Protein AF-A0A6N8BDA8-F1 (afdb_monomer_lite)

Foldseek 3Di:
DDDDDDDDDDDDDDDPPPPPPPPPDPDPLVVLLVVLLVVLVVQLVVLVVQLVPDDPVPVVSNVVSVVSNVVSVVLNVLSVVCVVPPDPVSSVVSVVVVVD

Structure (mmCIF, N/CA/C/O backbone):
data_AF-A0A6N8BDA8-F1
#
_entry.id   AF-A0A6N8BDA8-F1
#
loop_
_atom_site.group_PDB
_atom_site.id
_atom_site.type_symbol
_atom_site.label_atom_id
_atom_site.label_alt_id
_atom_site.label_comp_id
_atom_site.label_asym_id
_atom_site.label_entity_id
_atom_site.label_seq_id
_atom_site.pdbx_PDB_ins_code
_atom_site.Cartn_x
_atom_site.Cartn_y
_atom_site.Cartn_z
_atom_site.occupancy
_atom_site.B_iso_or_equiv
_atom_site.auth_seq_id
_atom_site.auth_comp_id
_atom_site.auth_asym_id
_atom_site.auth_atom_id
_atom_site.pdbx_PDB_model_num
ATOM 1 N N . MET A 1 1 ? -21.797 11.282 75.718 1.00 33.41 1 MET A N 1
ATOM 2 C CA . MET A 1 1 ? -21.837 12.657 76.271 1.00 33.41 1 MET A CA 1
ATOM 3 C C . MET A 1 1 ? -20.524 13.312 75.866 1.00 33.41 1 MET A C 1
ATOM 5 O O . MET A 1 1 ? -19.504 12.806 76.288 1.00 33.41 1 MET A O 1
ATOM 9 N N . ALA A 1 2 ? -20.433 14.287 74.966 1.00 32.81 2 ALA A N 1
ATOM 10 C CA . ALA A 1 2 ? -21.331 15.400 74.684 1.00 32.81 2 ALA A CA 1
ATOM 11 C C . ALA A 1 2 ? -21.480 15.666 73.172 1.00 32.81 2 ALA A C 1
ATOM 13 O O . ALA A 1 2 ? -20.598 15.357 72.376 1.00 32.81 2 ALA A O 1
ATOM 14 N N . ALA A 1 3 ? -22.631 16.231 72.817 1.00 37.47 3 ALA A N 1
ATOM 15 C CA . ALA A 1 3 ? -22.971 16.731 71.497 1.00 37.47 3 ALA A CA 1
ATOM 16 C C . ALA A 1 3 ? -22.358 18.120 71.259 1.00 37.47 3 ALA A C 1
ATOM 18 O O . ALA A 1 3 ? -22.235 18.905 72.198 1.00 37.47 3 ALA A O 1
ATOM 19 N N . TYR A 1 4 ? -22.096 18.461 69.996 1.00 34.00 4 TYR A N 1
ATOM 20 C CA . TYR A 1 4 ? -22.165 19.851 69.553 1.00 34.00 4 TYR A CA 1
ATOM 21 C C . TYR A 1 4 ? -22.794 19.917 68.157 1.00 34.00 4 TYR A C 1
ATOM 23 O O . TYR A 1 4 ? -22.290 19.351 67.191 1.00 34.00 4 TYR A O 1
ATOM 31 N N . ILE A 1 5 ? -23.949 20.572 68.102 1.00 45.12 5 ILE A N 1
ATOM 32 C CA . ILE A 1 5 ? -24.735 20.939 66.922 1.00 45.12 5 ILE A CA 1
ATOM 33 C C . ILE A 1 5 ? -24.496 22.442 66.712 1.00 45.12 5 ILE A C 1
ATOM 35 O O . ILE A 1 5 ? -24.573 23.165 67.700 1.00 45.12 5 ILE A O 1
ATOM 39 N N . ASN A 1 6 ? -24.272 22.932 65.480 1.00 39.38 6 ASN A N 1
ATOM 40 C CA . ASN A 1 6 ? -25.236 23.793 64.760 1.00 39.38 6 ASN A CA 1
ATOM 41 C C . ASN A 1 6 ? -24.749 24.268 63.368 1.00 39.38 6 ASN A C 1
ATOM 43 O O . ASN A 1 6 ? -23.571 24.486 63.121 1.00 39.38 6 ASN A O 1
ATOM 47 N N . LYS A 1 7 ? -25.763 24.421 62.513 1.00 47.34 7 LYS A N 1
ATOM 48 C CA . LYS A 1 7 ? -25.928 24.817 61.108 1.00 47.34 7 LYS A CA 1
ATOM 49 C C . LYS A 1 7 ? -25.130 26.023 60.588 1.00 47.34 7 LYS A C 1
ATOM 51 O O . LYS A 1 7 ? -25.056 27.046 61.258 1.00 47.34 7 LYS A O 1
ATOM 56 N N . SER A 1 8 ? -24.870 26.006 59.276 1.00 38.72 8 SER A N 1
ATOM 57 C CA . SER A 1 8 ? -25.263 27.114 58.389 1.00 38.72 8 SER A CA 1
ATOM 58 C C . SER A 1 8 ? -25.458 26.651 56.936 1.00 38.72 8 SER A C 1
ATOM 60 O O . SER A 1 8 ? -24.655 25.935 56.348 1.00 38.72 8 SER A O 1
ATOM 62 N N . SER A 1 9 ? -26.604 27.035 56.387 1.00 46.53 9 SER A N 1
ATOM 63 C CA . SER A 1 9 ? -27.029 26.923 54.994 1.00 46.53 9 SER A CA 1
ATOM 64 C C . SER A 1 9 ? -26.377 28.004 54.129 1.00 46.53 9 SER A C 1
ATOM 66 O O . SER A 1 9 ? -26.354 29.161 54.541 1.00 46.53 9 SER A O 1
ATOM 68 N N . GLY A 1 10 ? -25.969 27.673 52.903 1.00 35.53 10 GLY A N 1
ATOM 69 C CA . GLY A 1 10 ? -25.582 28.665 51.896 1.00 35.53 10 GLY A CA 1
ATOM 70 C C . GLY A 1 10 ? -25.414 28.035 50.516 1.00 35.53 10 GLY A C 1
ATOM 71 O O . GLY A 1 10 ? -24.563 27.172 50.332 1.00 35.53 10 GLY A O 1
ATOM 72 N N . GLY A 1 11 ? -26.270 28.428 49.572 1.00 35.25 11 GLY A N 1
ATOM 73 C CA . GLY A 1 11 ? -26.263 27.967 48.186 1.00 35.25 11 GLY A CA 1
ATOM 74 C C . GLY A 1 11 ? -25.067 28.470 47.365 1.00 35.25 11 GLY A C 1
ATOM 75 O O . GLY A 1 11 ? -24.556 29.557 47.604 1.00 35.25 11 GLY A O 1
ATOM 76 N N . THR A 1 12 ? -24.681 27.613 46.412 1.00 39.31 12 THR A N 1
ATOM 77 C CA . THR A 1 12 ? -23.885 27.752 45.168 1.00 39.31 12 THR A CA 1
ATOM 78 C C . THR A 1 12 ? -23.000 28.987 44.942 1.00 39.31 12 THR A C 1
ATOM 80 O O . THR A 1 12 ? -23.459 30.122 45.031 1.00 39.31 12 THR A O 1
ATOM 83 N N . PRO A 1 13 ? -21.827 28.761 44.326 1.00 40.03 13 PRO A N 1
ATOM 84 C CA . PRO A 1 13 ? -21.699 29.180 42.931 1.00 40.03 13 PRO A CA 1
ATOM 85 C C . PRO A 1 13 ? -21.223 28.046 42.021 1.00 40.03 13 PRO A C 1
ATOM 87 O O . PRO A 1 13 ? -20.275 27.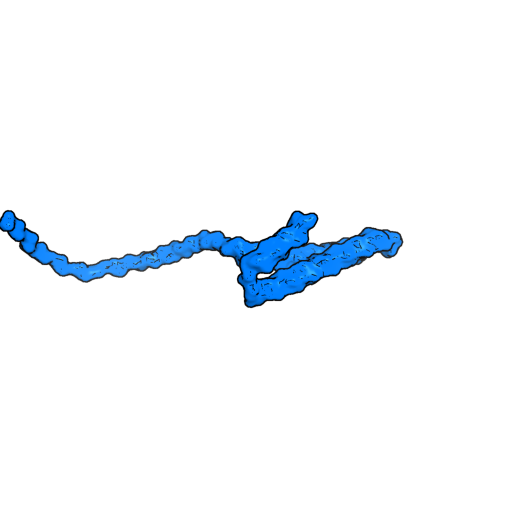320 42.308 1.00 40.03 13 PRO A O 1
ATOM 90 N N . SER A 1 14 ? -21.911 27.938 40.891 1.00 46.66 14 SER A N 1
ATOM 91 C CA . SER A 1 14 ? -21.542 27.188 39.698 1.00 46.66 14 SER A CA 1
ATOM 92 C C . SER A 1 14 ? -20.095 27.457 39.276 1.00 46.66 14 SER A C 1
ATOM 94 O O . SER A 1 14 ? -19.797 28.500 38.694 1.00 46.66 14 SER A O 1
ATOM 96 N N . THR A 1 15 ? -19.203 26.498 39.505 1.00 46.28 15 THR A N 1
ATOM 97 C CA . THR A 1 15 ? -17.937 26.413 38.780 1.00 46.28 15 THR A CA 1
ATOM 98 C C . THR A 1 15 ? -18.208 25.742 37.442 1.00 46.28 15 THR A C 1
ATOM 100 O O . THR A 1 15 ? -18.492 24.547 37.366 1.00 46.28 15 THR A O 1
ATOM 103 N N . GLN A 1 16 ? -18.142 26.535 36.370 1.00 42.12 16 GLN A N 1
ATOM 104 C CA . GLN A 1 16 ? -17.917 26.026 35.024 1.00 42.12 16 GLN A CA 1
ATOM 105 C C . GLN A 1 16 ? -16.655 25.164 35.070 1.00 42.12 16 GLN A C 1
ATOM 107 O O . GLN A 1 16 ? -15.535 25.666 35.117 1.00 42.12 16 GLN A O 1
ATOM 112 N N . GLY A 1 17 ? -16.846 23.848 35.116 1.00 42.41 17 GLY A N 1
ATOM 113 C CA . GLY A 1 17 ? -15.790 22.910 34.802 1.00 42.41 17 GLY A CA 1
ATOM 114 C C . GLY A 1 17 ? -15.466 23.096 33.332 1.00 42.41 17 GLY A C 1
ATOM 115 O O . GLY A 1 17 ? -16.184 22.593 32.471 1.00 42.41 17 GLY A O 1
ATOM 116 N N . GLU A 1 18 ? -14.406 23.844 33.040 1.00 47.47 18 GLU A N 1
ATOM 117 C CA . GLU A 1 18 ? -13.698 23.721 31.777 1.00 47.47 18 GLU A CA 1
ATOM 118 C C . GLU A 1 18 ? -13.362 22.239 31.613 1.00 47.47 18 GLU A C 1
ATOM 120 O O . GLU A 1 18 ? -12.456 21.703 32.258 1.00 47.47 18 GLU A O 1
ATOM 125 N N . PHE A 1 19 ? -14.145 21.549 30.783 1.00 47.25 19 PHE A N 1
ATOM 126 C CA . PHE A 1 19 ? -13.830 20.215 30.313 1.00 47.25 19 PHE A CA 1
ATOM 127 C C . PHE A 1 19 ? -12.543 20.346 29.510 1.00 47.25 19 PHE A C 1
ATOM 129 O O . PHE A 1 19 ? -12.565 20.540 28.294 1.00 47.25 19 PHE A O 1
ATOM 136 N N . LYS A 1 20 ? -11.403 20.269 30.205 1.00 49.44 20 LYS A N 1
ATOM 137 C CA . LYS A 1 20 ? -10.115 20.000 29.588 1.00 49.44 20 LYS A CA 1
ATOM 138 C C . LYS A 1 20 ? -10.333 18.725 28.798 1.00 49.44 20 LYS A C 1
ATOM 140 O O . LYS A 1 20 ? -10.387 17.641 29.380 1.00 49.44 20 LYS A O 1
ATOM 145 N N . LYS A 1 21 ? -10.530 18.862 27.484 1.00 54.09 21 LYS A N 1
ATOM 146 C CA . LYS A 1 21 ? -10.443 17.748 26.554 1.00 54.09 21 LYS A CA 1
ATOM 147 C C . LYS A 1 21 ? -9.071 17.160 26.826 1.00 54.09 21 LYS A C 1
ATOM 149 O O . LYS A 1 21 ? -8.060 17.732 26.424 1.00 54.09 21 LYS A O 1
ATOM 154 N N . LYS A 1 22 ? -9.018 16.068 27.593 1.00 49.03 22 LYS A N 1
ATOM 155 C CA . LYS A 1 22 ? -7.846 15.209 27.583 1.00 49.03 22 LYS A CA 1
ATOM 156 C C . LYS A 1 22 ? -7.698 14.880 26.110 1.00 49.03 22 LYS A C 1
ATOM 158 O O . LYS A 1 22 ? -8.607 14.274 25.545 1.00 49.03 22 LYS A O 1
ATOM 163 N N . HIS A 1 23 ? -6.633 15.365 25.480 1.00 48.25 23 HIS A N 1
ATOM 164 C CA . HIS A 1 23 ? -6.200 14.822 24.206 1.00 48.25 23 HIS A CA 1
ATOM 165 C C . HIS A 1 23 ? -5.883 13.360 24.497 1.00 48.25 23 HIS A C 1
ATOM 167 O O . HIS A 1 23 ? -4.786 13.010 24.924 1.00 48.25 23 HIS A O 1
ATOM 173 N N . SER A 1 24 ? -6.923 12.534 24.422 1.00 51.50 24 SER A N 1
ATOM 174 C CA . SER A 1 24 ? -6.801 11.100 24.493 1.00 51.50 24 SER A CA 1
ATOM 175 C C . SER A 1 24 ? -6.005 10.750 23.259 1.00 51.50 24 SER A C 1
ATOM 177 O O . SER A 1 24 ? -6.421 11.082 22.149 1.00 51.50 24 SER A O 1
ATOM 179 N N . PHE A 1 25 ? -4.847 10.133 23.457 1.00 55.81 25 PHE A N 1
ATOM 180 C CA . PHE A 1 25 ? -4.196 9.425 22.371 1.00 55.81 25 PHE A CA 1
ATOM 181 C C . PHE A 1 25 ? -5.273 8.534 21.720 1.00 55.81 25 PHE A C 1
ATOM 183 O O . PHE A 1 25 ? -5.996 7.861 22.474 1.00 55.81 25 PHE A O 1
ATOM 190 N N . PRO A 1 26 ? -5.478 8.590 20.391 1.00 63.44 26 PRO A N 1
ATOM 191 C CA . PRO A 1 26 ? -6.436 7.708 19.743 1.00 63.44 26 PRO A CA 1
ATOM 192 C C . PRO A 1 26 ? -6.094 6.263 20.102 1.00 63.44 26 PRO A C 1
ATOM 194 O O . PRO A 1 26 ? -4.926 5.907 20.296 1.00 63.44 26 PRO A O 1
ATOM 197 N N . GLY A 1 27 ? -7.124 5.432 20.262 1.00 87.44 27 GLY A N 1
ATOM 198 C CA . GLY A 1 27 ? -6.907 4.017 20.538 1.00 87.44 27 GLY A CA 1
ATOM 199 C C . GLY A 1 27 ? -6.046 3.416 19.427 1.00 87.44 27 GLY A C 1
ATOM 200 O O . GLY A 1 27 ? -6.234 3.758 18.264 1.00 87.44 27 GLY A O 1
ATOM 201 N N . PHE A 1 28 ? -5.120 2.515 19.770 1.00 91.50 28 PHE A N 1
ATOM 202 C CA . PHE A 1 28 ? -4.202 1.879 18.809 1.00 91.50 28 PHE A CA 1
ATOM 203 C C . PHE A 1 28 ? -4.891 1.451 17.500 1.00 91.50 28 PHE A C 1
ATOM 205 O O . PHE A 1 28 ? -4.364 1.705 16.427 1.00 91.50 28 PHE A O 1
ATOM 212 N N . ILE A 1 29 ? -6.089 0.860 17.590 1.00 93.31 29 ILE A N 1
ATOM 213 C CA . ILE A 1 29 ? -6.884 0.417 16.433 1.00 93.31 29 ILE A CA 1
ATOM 214 C C . ILE A 1 29 ? -7.248 1.575 15.496 1.00 93.31 29 ILE A C 1
ATOM 216 O O . ILE A 1 29 ? -7.120 1.442 14.283 1.00 93.31 29 ILE A O 1
ATOM 220 N N . GLU A 1 30 ? -7.715 2.691 16.052 1.00 93.25 30 GLU A N 1
ATOM 221 C CA . GLU A 1 30 ? -8.141 3.857 15.278 1.00 93.25 30 GLU A CA 1
ATOM 222 C C . GLU A 1 30 ? -6.948 4.470 14.544 1.00 93.25 30 GLU A C 1
ATOM 224 O O . GLU A 1 30 ? -7.012 4.694 13.337 1.00 93.25 30 GLU A O 1
ATOM 229 N N . GLU A 1 31 ? -5.835 4.665 15.252 1.00 94.38 31 GLU A N 1
ATOM 230 C CA . GLU A 1 31 ? -4.633 5.257 14.669 1.00 94.38 31 GLU A CA 1
ATOM 231 C C . GLU A 1 31 ? -3.978 4.331 13.639 1.00 94.38 31 GLU A C 1
ATOM 233 O O . GLU A 1 31 ? -3.604 4.780 12.557 1.00 94.38 31 GLU A O 1
ATOM 238 N N . PHE A 1 32 ? -3.909 3.029 13.930 1.00 95.38 32 PHE A N 1
ATOM 239 C CA . PHE A 1 32 ? -3.420 2.024 12.990 1.00 95.38 32 PHE A CA 1
ATOM 240 C C . PHE A 1 32 ? -4.222 2.051 11.686 1.00 95.38 32 PHE A C 1
ATOM 242 O O . PHE A 1 32 ? -3.633 2.151 10.610 1.00 95.38 32 PHE A O 1
ATOM 249 N N . LEU A 1 33 ? -5.556 1.993 11.763 1.00 96.75 33 LEU A N 1
ATOM 250 C CA . LEU A 1 33 ? -6.405 2.005 10.572 1.00 96.75 33 LEU A CA 1
ATOM 251 C C . LEU A 1 33 ? -6.286 3.330 9.822 1.00 96.75 33 LEU A C 1
ATOM 253 O O . LEU A 1 33 ? -6.141 3.323 8.603 1.00 96.75 33 LEU A O 1
ATOM 257 N N . ARG A 1 34 ? -6.285 4.462 10.534 1.00 97.12 34 ARG A N 1
ATOM 258 C CA . ARG A 1 34 ? -6.146 5.794 9.934 1.00 97.12 34 ARG A CA 1
ATOM 259 C C . ARG A 1 34 ? -4.850 5.921 9.136 1.00 97.12 34 ARG A C 1
ATOM 261 O O . ARG A 1 34 ? -4.885 6.362 7.987 1.00 97.12 34 ARG A O 1
ATOM 268 N N . LEU A 1 35 ? -3.720 5.538 9.731 1.00 96.94 35 LEU A N 1
ATOM 269 C CA . LEU A 1 35 ? -2.411 5.628 9.088 1.00 96.94 35 LEU A CA 1
ATOM 270 C C . LEU A 1 35 ? -2.292 4.662 7.911 1.00 96.94 35 LEU A C 1
ATOM 272 O O . LEU A 1 35 ? -1.863 5.073 6.837 1.00 96.94 35 LEU A O 1
ATOM 276 N N . ASN A 1 36 ? -2.699 3.404 8.080 1.00 97.50 36 ASN A N 1
ATOM 277 C CA . ASN A 1 36 ? -2.536 2.408 7.024 1.00 97.50 36 ASN A CA 1
ATOM 278 C C . ASN A 1 36 ? -3.484 2.647 5.848 1.00 97.50 36 ASN A C 1
ATOM 280 O O . ASN A 1 36 ? -3.052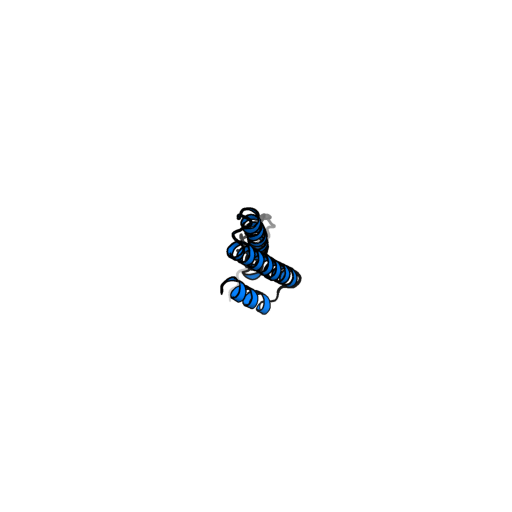 2.549 4.708 1.00 97.50 36 ASN A O 1
ATOM 284 N N . LEU A 1 37 ? -4.733 3.064 6.076 1.00 98.44 37 LEU A N 1
ATOM 285 C CA . LEU A 1 37 ? -5.628 3.460 4.980 1.00 98.44 37 LEU A CA 1
ATOM 286 C C . LEU A 1 37 ? -5.048 4.617 4.154 1.00 98.44 37 LEU A C 1
ATOM 288 O O . LEU A 1 37 ? -5.164 4.622 2.928 1.00 98.44 37 LEU A O 1
ATOM 292 N N . PHE A 1 38 ? -4.419 5.589 4.819 1.00 98.31 38 PHE A N 1
ATOM 293 C CA . PHE A 1 38 ? -3.771 6.717 4.157 1.00 98.31 38 PHE A CA 1
ATOM 294 C C . PHE A 1 38 ? -2.546 6.269 3.351 1.00 98.31 38 PHE A C 1
ATOM 296 O O . PHE A 1 38 ? -2.462 6.534 2.151 1.00 98.31 38 PHE A O 1
ATOM 303 N N . TRP A 1 39 ? -1.618 5.553 3.987 1.00 98.44 39 TRP A N 1
ATOM 304 C CA . TRP A 1 39 ? -0.357 5.180 3.356 1.00 98.44 39 TRP A CA 1
ATOM 305 C C . TRP A 1 39 ? -0.506 4.084 2.306 1.00 98.44 39 TRP A C 1
ATOM 307 O O . TRP A 1 39 ? 0.112 4.203 1.258 1.00 98.44 39 TRP A O 1
ATOM 317 N N . LEU A 1 40 ? -1.361 3.077 2.497 1.00 98.50 40 LEU A N 1
ATOM 318 C CA . LEU A 1 40 ? -1.571 2.026 1.490 1.00 98.50 40 LEU A CA 1
ATOM 319 C C . LEU A 1 40 ? -2.106 2.599 0.175 1.00 98.50 40 LEU A C 1
ATOM 321 O O . LEU A 1 40 ? -1.655 2.210 -0.901 1.00 98.50 40 LEU A O 1
ATOM 325 N N . ARG A 1 41 ? -3.010 3.585 0.245 1.00 98.50 41 ARG A N 1
ATOM 326 C CA . ARG A 1 41 ? -3.460 4.312 -0.947 1.00 98.50 41 ARG A CA 1
ATOM 327 C C . ARG A 1 41 ? -2.305 5.045 -1.625 1.00 98.50 41 ARG A C 1
ATOM 329 O O . ARG A 1 41 ? -2.111 4.892 -2.827 1.00 98.50 41 ARG A O 1
ATOM 336 N N . ILE A 1 42 ? -1.529 5.801 -0.852 1.00 98.69 42 ILE A N 1
ATOM 337 C CA . ILE A 1 42 ? -0.381 6.555 -1.364 1.00 98.69 42 ILE A CA 1
ATOM 338 C C . ILE A 1 42 ? 0.657 5.622 -1.997 1.00 98.69 42 ILE A C 1
ATOM 340 O O . ILE A 1 42 ? 1.163 5.912 -3.077 1.00 98.69 42 ILE A O 1
ATOM 344 N N . MET A 1 43 ? 0.972 4.492 -1.368 1.00 98.56 43 MET A N 1
ATOM 345 C CA . MET A 1 43 ? 1.950 3.534 -1.885 1.00 98.56 43 MET A CA 1
ATOM 346 C C . MET A 1 43 ? 1.445 2.830 -3.146 1.00 98.56 43 MET A C 1
ATOM 348 O O . MET A 1 43 ? 2.215 2.640 -4.087 1.00 98.56 43 MET A O 1
ATOM 352 N N . SER A 1 44 ? 0.143 2.532 -3.226 1.00 98.50 44 SER A N 1
ATOM 353 C CA . SER A 1 44 ? -0.470 2.031 -4.458 1.00 98.50 44 SER A CA 1
ATOM 354 C C . SER A 1 44 ? -0.351 3.035 -5.611 1.00 98.50 44 SER A C 1
ATOM 356 O O . SER A 1 44 ? -0.058 2.630 -6.735 1.00 98.50 44 SER A O 1
ATOM 358 N N . GLU A 1 45 ? -0.576 4.328 -5.364 1.00 98.62 45 GLU A N 1
ATOM 359 C CA . GLU A 1 45 ? -0.441 5.381 -6.380 1.00 98.62 45 GLU A CA 1
ATOM 360 C C . GLU A 1 45 ? 1.035 5.572 -6.795 1.00 98.62 45 GLU A C 1
ATOM 362 O O . GLU A 1 45 ? 1.333 5.647 -7.986 1.00 98.62 45 GLU A O 1
ATOM 367 N N . HIS A 1 46 ? 1.984 5.530 -5.852 1.00 98.56 46 HIS A N 1
ATOM 368 C CA . HIS A 1 46 ? 3.419 5.591 -6.161 1.00 98.56 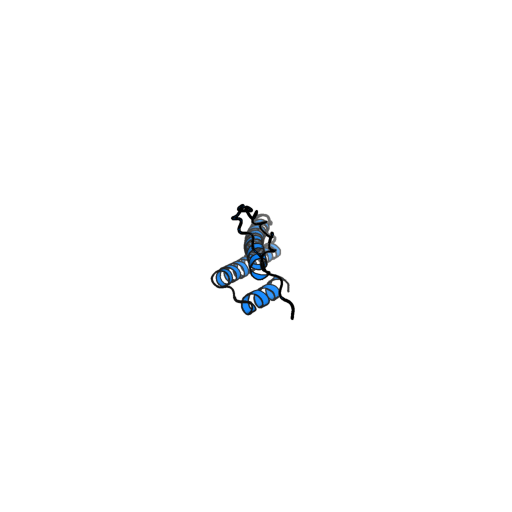46 HIS A CA 1
ATOM 369 C C . HIS A 1 46 ? 3.911 4.407 -6.995 1.00 98.56 46 HIS A C 1
ATOM 371 O O . HIS A 1 46 ? 4.655 4.612 -7.952 1.00 98.56 46 HIS A O 1
ATOM 377 N N . ALA A 1 47 ? 3.489 3.181 -6.678 1.00 98.62 47 ALA A N 1
ATOM 378 C CA . ALA A 1 47 ? 3.849 2.004 -7.466 1.00 98.62 47 ALA A CA 1
ATOM 379 C C . ALA A 1 47 ? 3.362 2.134 -8.923 1.00 98.62 47 ALA A C 1
ATOM 381 O O . ALA A 1 47 ? 4.093 1.818 -9.866 1.00 98.62 47 ALA A O 1
ATOM 382 N N . LEU A 1 48 ? 2.168 2.705 -9.124 1.00 98.44 48 LEU A N 1
ATOM 383 C CA . LEU A 1 48 ? 1.676 3.050 -10.456 1.00 98.44 48 LEU A CA 1
ATOM 384 C C . LEU A 1 48 ? 2.555 4.114 -11.137 1.00 98.44 48 LEU A C 1
ATOM 386 O O . LEU A 1 48 ? 2.919 3.942 -12.299 1.00 98.44 48 LEU A O 1
ATOM 390 N N . PHE A 1 49 ? 2.921 5.192 -10.438 1.00 98.69 49 PHE A N 1
ATOM 391 C CA . PHE A 1 49 ? 3.781 6.239 -11.003 1.00 98.69 49 PHE A CA 1
ATOM 392 C C . PHE A 1 49 ? 5.165 5.713 -11.393 1.00 98.69 49 PHE A C 1
ATOM 394 O O . PHE A 1 49 ? 5.658 6.058 -12.463 1.00 98.69 49 PHE A O 1
ATOM 401 N N . ILE A 1 50 ? 5.752 4.822 -10.590 1.00 98.50 50 ILE A N 1
ATOM 402 C CA . ILE A 1 50 ? 7.016 4.146 -10.910 1.00 98.50 50 ILE A CA 1
ATOM 403 C C . ILE A 1 50 ? 6.864 3.333 -12.198 1.00 98.50 50 ILE A C 1
ATOM 405 O O . ILE A 1 50 ? 7.630 3.527 -13.140 1.00 98.50 50 ILE A O 1
ATOM 409 N N . LYS A 1 51 ? 5.834 2.482 -12.296 1.00 98.19 51 LYS A N 1
ATOM 410 C CA . LYS A 1 51 ? 5.572 1.684 -13.506 1.00 98.19 51 LYS A CA 1
ATOM 411 C C . LYS A 1 51 ? 5.439 2.546 -14.768 1.00 98.19 51 LYS A C 1
ATOM 413 O O . LYS A 1 51 ? 5.883 2.129 -15.842 1.00 98.19 51 LYS A O 1
ATOM 418 N N . LEU A 1 52 ? 4.767 3.693 -14.656 1.00 98.00 52 LEU A N 1
ATOM 419 C CA . LEU A 1 52 ? 4.529 4.617 -15.769 1.00 98.00 52 LEU A CA 1
ATOM 420 C C . LEU A 1 52 ? 5.760 5.464 -16.118 1.00 98.00 52 LEU A C 1
ATOM 422 O O . LEU A 1 52 ? 5.897 5.861 -17.271 1.00 98.00 52 LEU A O 1
ATOM 426 N N . GLY A 1 53 ? 6.636 5.734 -15.149 1.00 98.12 53 GLY A N 1
ATOM 427 C CA . GLY A 1 53 ? 7.877 6.485 -15.349 1.00 98.12 53 GLY A CA 1
ATOM 428 C C . GLY A 1 53 ? 9.043 5.653 -15.890 1.00 98.12 53 GLY A C 1
ATOM 429 O O . GLY A 1 53 ? 10.022 6.224 -16.365 1.00 98.12 53 GLY A O 1
ATOM 430 N N . LEU A 1 54 ? 8.957 4.321 -15.827 1.00 98.25 54 LEU A N 1
ATOM 431 C CA . LEU A 1 54 ? 9.984 3.415 -16.343 1.00 98.25 54 LEU A CA 1
ATOM 432 C C . LEU A 1 54 ? 9.923 3.269 -17.881 1.00 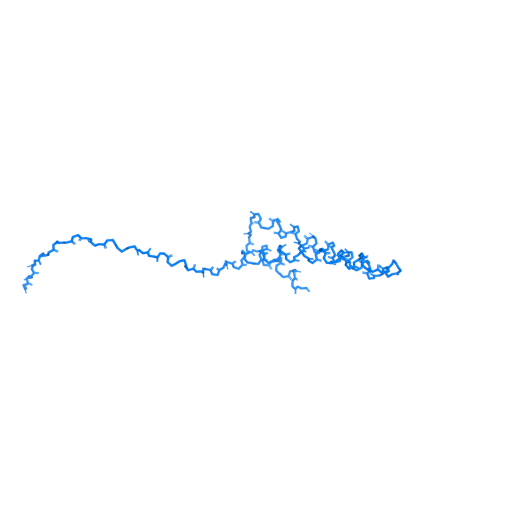98.25 54 LEU A C 1
ATOM 434 O O . LEU A 1 54 ? 8.822 3.194 -18.440 1.00 98.25 54 LEU A O 1
ATOM 438 N N . PRO A 1 55 ? 11.082 3.147 -18.567 1.00 98.00 55 PRO A N 1
ATOM 439 C CA . PRO A 1 55 ? 11.149 2.824 -19.994 1.00 98.00 55 PRO A CA 1
ATOM 440 C C . PRO A 1 55 ? 10.416 1.523 -20.335 1.00 98.00 55 PRO A C 1
AT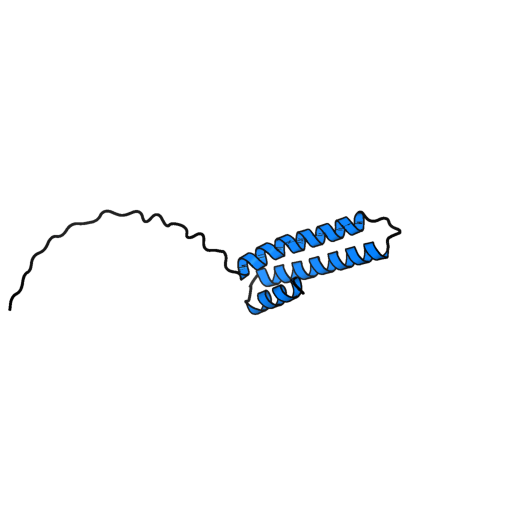OM 442 O O . PRO A 1 55 ? 10.346 0.604 -19.519 1.00 98.00 55 PRO A O 1
ATOM 445 N N . CYS A 1 56 ? 9.886 1.410 -21.554 1.00 95.62 56 CYS A N 1
ATOM 446 C CA . CYS A 1 56 ? 9.086 0.245 -21.947 1.00 95.62 56 CYS A CA 1
ATOM 447 C C . CYS A 1 56 ? 9.890 -1.063 -21.952 1.00 95.62 56 CYS A C 1
ATOM 449 O O . CYS A 1 56 ? 9.314 -2.129 -21.735 1.00 95.62 56 CYS A O 1
ATOM 451 N N . GLU A 1 57 ? 11.197 -0.955 -22.165 1.00 97.75 57 GLU A N 1
ATOM 452 C CA . GLU A 1 57 ? 12.174 -2.036 -22.228 1.00 97.75 57 GLU A CA 1
ATOM 453 C C . GLU A 1 57 ? 12.486 -2.627 -20.842 1.00 97.75 57 GLU A C 1
ATOM 455 O O . GLU A 1 57 ? 12.875 -3.790 -20.749 1.00 97.75 57 GLU A O 1
ATOM 460 N N . GLU A 1 58 ? 12.238 -1.880 -19.759 1.00 97.94 58 GLU A N 1
ATOM 461 C CA . GLU A 1 58 ? 12.446 -2.315 -18.369 1.00 97.94 58 GLU A CA 1
ATOM 462 C C . GLU A 1 58 ? 11.297 -3.212 -17.875 1.00 97.94 58 GLU A C 1
ATOM 464 O O . GLU A 1 58 ? 10.619 -2.937 -16.881 1.00 97.94 58 GLU A O 1
ATOM 469 N N . VAL A 1 59 ? 11.036 -4.303 -18.601 1.00 98.00 59 VAL A N 1
ATOM 470 C CA . VAL A 1 59 ? 9.882 -5.191 -18.378 1.00 98.00 59 VAL A CA 1
ATOM 471 C C . VAL A 1 59 ? 9.865 -5.761 -16.956 1.00 98.00 59 VAL A C 1
ATOM 473 O O . VAL A 1 59 ? 8.802 -5.818 -16.336 1.00 98.00 59 VAL A O 1
ATOM 476 N N . ALA A 1 60 ? 11.028 -6.146 -16.420 1.00 98.38 60 ALA A N 1
ATOM 477 C CA . ALA A 1 60 ? 11.140 -6.719 -15.080 1.00 98.38 60 ALA A CA 1
ATOM 478 C C . ALA A 1 60 ? 10.737 -5.711 -13.991 1.00 98.38 60 ALA A C 1
ATOM 480 O O . ALA A 1 60 ? 9.840 -5.996 -13.198 1.00 98.38 60 ALA A O 1
ATOM 481 N N . LEU A 1 61 ? 11.316 -4.506 -14.012 1.00 98.44 61 LEU A N 1
ATOM 482 C CA . LEU A 1 61 ? 11.019 -3.451 -13.037 1.00 98.44 61 LEU A CA 1
ATOM 483 C C . LEU A 1 61 ? 9.570 -2.959 -13.146 1.00 98.44 61 LEU A C 1
ATOM 485 O O . LEU A 1 61 ? 8.914 -2.690 -12.142 1.00 98.44 61 LEU A O 1
ATOM 489 N N . ARG A 1 62 ? 9.024 -2.882 -14.366 1.00 98.44 62 ARG A N 1
ATOM 490 C CA . ARG A 1 62 ? 7.612 -2.522 -14.576 1.00 98.44 62 ARG A CA 1
ATOM 491 C C . ARG A 1 62 ? 6.661 -3.587 -14.044 1.00 98.44 62 ARG A C 1
ATOM 493 O O . ARG A 1 62 ? 5.618 -3.236 -13.492 1.00 98.44 62 ARG A O 1
ATOM 500 N N . SER A 1 63 ? 7.010 -4.863 -14.203 1.00 98.50 63 SER A N 1
ATOM 501 C CA . SER A 1 63 ? 6.258 -5.977 -13.623 1.00 98.50 63 SER A CA 1
ATOM 502 C C . SER A 1 63 ? 6.312 -5.945 -12.096 1.00 98.50 63 SER A C 1
ATOM 504 O O . SER A 1 63 ? 5.287 -6.143 -11.452 1.00 98.50 63 SER A O 1
ATOM 506 N N . GLU A 1 64 ? 7.473 -5.661 -11.508 1.00 98.56 64 GLU A N 1
ATOM 507 C CA . GLU A 1 64 ? 7.627 -5.521 -10.056 1.00 98.56 64 GLU A CA 1
ATOM 508 C C . GLU A 1 64 ? 6.778 -4.363 -9.511 1.00 98.56 64 GLU A C 1
ATOM 510 O O . GLU A 1 64 ? 5.984 -4.550 -8.590 1.00 98.56 64 GLU A O 1
ATOM 515 N N . ALA A 1 65 ? 6.841 -3.190 -10.145 1.00 98.62 65 ALA A N 1
ATOM 516 C CA . ALA A 1 65 ? 6.009 -2.047 -9.778 1.00 98.62 65 ALA A CA 1
ATOM 517 C C . ALA A 1 65 ? 4.501 -2.348 -9.910 1.00 98.62 65 ALA A C 1
ATOM 519 O O . ALA A 1 65 ? 3.702 -1.921 -9.077 1.00 98.62 65 ALA A O 1
ATOM 520 N N . GLU A 1 66 ? 4.091 -3.126 -10.918 1.00 98.56 66 GLU A N 1
ATOM 521 C CA . GLU A 1 66 ? 2.709 -3.601 -11.042 1.00 98.56 66 GLU A CA 1
ATOM 522 C C . GLU A 1 66 ? 2.305 -4.555 -9.910 1.00 98.56 66 GLU A C 1
ATOM 524 O O . GLU A 1 66 ? 1.184 -4.472 -9.407 1.00 98.56 66 GLU A O 1
ATOM 529 N N . GLN A 1 67 ? 3.191 -5.469 -9.513 1.00 98.62 67 GLN A N 1
ATOM 530 C CA . GLN A 1 67 ? 2.933 -6.394 -8.408 1.00 98.62 67 GLN A CA 1
ATOM 531 C C . GLN A 1 67 ? 2.789 -5.637 -7.085 1.00 98.62 67 GLN A C 1
ATOM 533 O O . GLN A 1 67 ? 1.809 -5.853 -6.376 1.00 98.62 67 GLN A O 1
ATOM 538 N N . LEU A 1 68 ? 3.678 -4.677 -6.813 1.00 98.31 68 LEU A N 1
ATOM 539 C CA . LEU A 1 68 ? 3.579 -3.791 -5.650 1.00 98.31 68 LEU A CA 1
ATOM 540 C C . LEU A 1 68 ? 2.272 -2.993 -5.649 1.00 98.31 68 LEU A C 1
ATOM 542 O O . LEU A 1 68 ? 1.586 -2.929 -4.632 1.00 98.31 68 LEU A O 1
ATOM 546 N N . GLN A 1 69 ? 1.879 -2.427 -6.794 1.00 98.62 69 GLN A N 1
ATOM 547 C CA . GLN A 1 69 ? 0.609 -1.709 -6.920 1.00 98.62 69 GLN A CA 1
ATOM 548 C C . GLN A 1 69 ? -0.579 -2.605 -6.540 1.00 98.62 69 GLN A C 1
ATOM 550 O O . GLN A 1 69 ? -1.448 -2.184 -5.775 1.00 98.62 69 GLN A O 1
ATOM 555 N N . LYS A 1 70 ? -0.626 -3.833 -7.075 1.00 98.56 70 LYS A N 1
ATOM 556 C CA . LYS A 1 70 ? -1.693 -4.802 -6.783 1.00 98.56 70 LYS A CA 1
ATOM 557 C C . LYS A 1 70 ? -1.719 -5.175 -5.308 1.00 98.56 70 LYS A C 1
ATOM 559 O O . LYS A 1 70 ? -2.801 -5.260 -4.731 1.00 98.56 70 LYS A O 1
ATOM 564 N N . GLU A 1 71 ? -0.551 -5.350 -4.706 1.00 98.31 71 GLU A N 1
ATOM 565 C CA . GLU A 1 71 ? -0.435 -5.745 -3.310 1.00 98.31 71 GLU A CA 1
ATOM 566 C C . GLU A 1 71 ? -0.884 -4.634 -2.355 1.00 98.31 71 GLU A C 1
ATOM 568 O O . GLU A 1 71 ? -1.738 -4.861 -1.498 1.00 98.31 71 GLU A O 1
ATOM 573 N N . PHE A 1 72 ? -0.438 -3.392 -2.567 1.00 98.56 72 PHE A N 1
ATOM 574 C CA . PHE A 1 72 ? -0.928 -2.255 -1.783 1.00 98.56 72 PHE A CA 1
ATOM 575 C C . PHE A 1 72 ? -2.435 -2.036 -1.955 1.00 98.56 72 PHE A C 1
ATOM 577 O O . PHE A 1 72 ? -3.127 -1.735 -0.982 1.00 98.56 72 PHE A O 1
ATOM 584 N N . ALA A 1 73 ? -2.972 -2.225 -3.165 1.00 98.44 73 ALA A N 1
ATOM 585 C CA . ALA A 1 73 ? -4.409 -2.132 -3.410 1.00 98.44 73 ALA A CA 1
ATOM 586 C C . ALA A 1 73 ? -5.201 -3.244 -2.696 1.00 98.44 73 ALA A C 1
ATOM 588 O O . ALA A 1 73 ? -6.285 -2.977 -2.166 1.00 98.44 73 ALA A O 1
ATOM 589 N N . ARG A 1 74 ? -4.665 -4.473 -2.642 1.00 98.50 74 ARG A N 1
ATOM 590 C CA . ARG A 1 74 ? -5.248 -5.593 -1.889 1.00 98.50 74 ARG A CA 1
ATOM 591 C C . ARG A 1 74 ? -5.289 -5.282 -0.393 1.00 98.50 74 ARG A C 1
ATOM 593 O O . ARG A 1 74 ? -6.366 -5.341 0.200 1.00 98.50 74 ARG A O 1
ATOM 600 N N . LEU A 1 75 ? -4.154 -4.885 0.185 1.00 98.38 75 LEU A N 1
ATOM 601 C CA . LEU A 1 75 ? -4.044 -4.508 1.599 1.00 98.38 75 LEU A CA 1
ATOM 602 C C . LEU A 1 75 ? -4.961 -3.325 1.941 1.00 98.38 75 LEU A C 1
ATOM 604 O O . LEU A 1 75 ? -5.614 -3.325 2.984 1.00 98.38 75 LEU A O 1
ATOM 608 N N . LEU A 1 76 ? -5.069 -2.328 1.052 1.00 98.50 76 LEU A N 1
ATOM 609 C CA . LEU A 1 76 ? -5.982 -1.197 1.228 1.00 98.50 76 LEU A CA 1
ATOM 610 C C . LEU A 1 76 ? -7.440 -1.658 1.280 1.00 98.50 76 LEU A C 1
ATOM 612 O O . LEU A 1 76 ? -8.187 -1.213 2.150 1.00 98.50 76 LEU A O 1
ATOM 616 N N . ASN A 1 77 ? -7.853 -2.536 0.360 1.00 98.50 77 ASN A N 1
ATOM 617 C CA . ASN A 1 77 ? -9.215 -3.063 0.345 1.00 98.50 77 ASN A CA 1
ATOM 618 C C . ASN A 1 77 ? -9.530 -3.794 1.653 1.00 98.50 77 ASN A C 1
ATOM 620 O O . ASN A 1 77 ? -10.572 -3.566 2.264 1.00 98.50 77 ASN A O 1
ATOM 624 N N . GLU A 1 78 ? -8.600 -4.623 2.112 1.00 98.06 78 GLU A N 1
ATOM 625 C CA . GLU A 1 78 ? -8.737 -5.362 3.357 1.00 98.06 78 GLU A CA 1
ATOM 626 C C . GLU A 1 78 ? -8.840 -4.435 4.576 1.00 98.06 78 GLU A C 1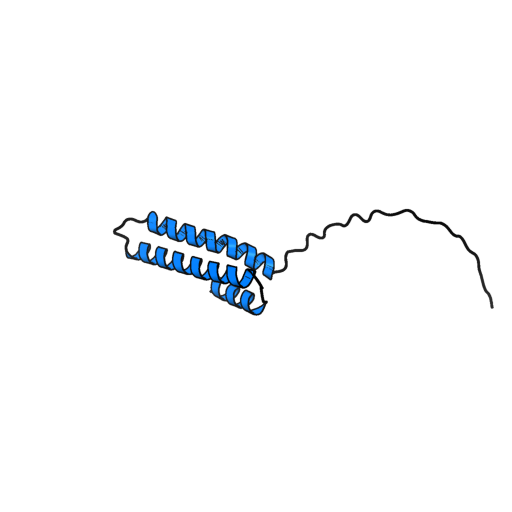
ATOM 628 O O . GLU A 1 78 ? -9.774 -4.559 5.373 1.00 98.06 78 GLU A O 1
ATOM 633 N N . ALA A 1 79 ? -7.958 -3.435 4.672 1.00 98.12 79 ALA A N 1
ATOM 634 C CA . ALA A 1 79 ? -8.015 -2.405 5.705 1.00 98.12 79 ALA A CA 1
ATOM 635 C C . ALA A 1 79 ? -9.361 -1.655 5.693 1.00 98.12 79 ALA A C 1
ATOM 637 O O . ALA A 1 79 ? -9.923 -1.374 6.753 1.00 98.12 79 ALA A O 1
ATOM 638 N N . GLN A 1 80 ? -9.919 -1.369 4.509 1.00 98.38 80 GLN A N 1
ATOM 639 C CA . GLN A 1 80 ? -11.237 -0.741 4.360 1.00 98.38 80 GLN A CA 1
ATOM 640 C C . GLN A 1 80 ? -12.376 -1.646 4.837 1.00 98.38 80 GLN A C 1
ATOM 642 O O . GLN A 1 80 ? -13.343 -1.136 5.406 1.00 98.38 80 GLN A O 1
ATOM 647 N N . GLN A 1 81 ? -12.295 -2.965 4.621 1.00 98.38 81 GLN A N 1
ATOM 648 C CA . GLN A 1 81 ? -13.296 -3.891 5.159 1.00 98.38 81 GLN A CA 1
ATOM 649 C C . GLN A 1 81 ? -13.225 -3.950 6.687 1.00 98.38 81 GLN A C 1
ATOM 651 O O . GLN A 1 81 ? -14.258 -3.800 7.339 1.00 98.38 81 GLN A O 1
ATOM 656 N N . ILE A 1 82 ? -12.021 -4.083 7.256 1.00 97.44 82 ILE A N 1
ATOM 657 C CA . ILE A 1 82 ? -11.811 -4.117 8.713 1.00 97.44 82 ILE A CA 1
ATOM 658 C C . ILE A 1 82 ? -12.301 -2.815 9.358 1.00 97.44 82 ILE A C 1
ATOM 660 O O . ILE A 1 82 ? -12.965 -2.847 10.390 1.00 97.44 82 ILE A O 1
ATOM 664 N N . ALA A 1 83 ? -12.053 -1.662 8.731 1.00 96.75 83 ALA A N 1
ATOM 665 C CA . ALA A 1 83 ? -12.461 -0.363 9.262 1.00 96.75 83 ALA A CA 1
ATOM 666 C C . ALA A 1 83 ? -13.982 -0.192 9.435 1.00 96.75 83 ALA A C 1
ATOM 668 O O . ALA A 1 83 ? -14.404 0.648 10.228 1.00 96.75 83 ALA A O 1
ATOM 669 N N . LYS A 1 84 ? -14.817 -0.985 8.744 1.00 96.88 84 LYS A N 1
ATOM 670 C CA . LYS A 1 84 ? -16.282 -0.942 8.910 1.00 96.88 84 LYS A CA 1
ATOM 671 C C . LYS A 1 84 ? -16.736 -1.483 10.266 1.00 96.88 84 LYS A C 1
ATOM 673 O O . LYS A 1 84 ? -17.719 -0.992 10.810 1.00 96.88 84 LYS A O 1
ATOM 678 N N . ASN A 1 85 ? -16.053 -2.503 10.786 1.00 96.12 85 ASN A N 1
ATOM 679 C CA . ASN A 1 85 ? -16.348 -3.117 12.079 1.00 96.12 85 ASN A CA 1
ATOM 680 C C . ASN A 1 85 ? -15.070 -3.746 12.667 1.00 96.12 85 ASN A C 1
ATOM 682 O O . ASN A 1 85 ? -14.889 -4.962 12.584 1.00 96.12 85 ASN A O 1
ATOM 686 N N . PRO A 1 86 ? -14.155 -2.935 13.220 1.00 94.12 86 PRO A N 1
ATOM 687 C CA . PRO A 1 86 ? -12.807 -3.394 13.516 1.00 94.12 86 PRO A CA 1
ATOM 688 C C . PRO A 1 86 ? -12.760 -4.305 14.742 1.00 94.12 86 PRO A C 1
ATOM 690 O O . PRO A 1 86 ? -13.093 -3.898 15.858 1.00 94.12 86 PRO A O 1
ATOM 693 N N . THR A 1 87 ? -12.252 -5.525 14.562 1.00 95.62 87 THR A N 1
ATOM 694 C CA . THR A 1 87 ? -11.908 -6.414 15.677 1.00 95.62 87 THR A CA 1
ATOM 695 C C . THR A 1 87 ? -10.411 -6.356 15.985 1.00 95.62 87 THR A C 1
ATOM 697 O O . THR A 1 87 ? -9.575 -6.191 15.096 1.00 95.62 87 THR A O 1
ATOM 700 N N . LYS A 1 88 ? -10.039 -6.534 17.263 1.00 93.62 88 LYS A N 1
ATOM 701 C CA . LYS A 1 88 ? -8.623 -6.589 17.677 1.00 93.62 88 LYS A CA 1
ATOM 702 C C . LYS A 1 88 ? -7.842 -7.622 16.862 1.00 93.62 88 LYS A C 1
ATOM 704 O O . LYS A 1 88 ? -6.755 -7.323 16.386 1.00 93.62 88 LYS A O 1
ATOM 709 N N . ASN A 1 89 ? -8.402 -8.817 16.687 1.00 95.81 89 ASN A N 1
ATOM 710 C CA . ASN A 1 89 ? -7.714 -9.925 16.029 1.00 95.81 89 ASN A CA 1
ATOM 711 C C . ASN A 1 89 ? -7.403 -9.622 14.559 1.00 95.81 89 ASN A C 1
ATOM 713 O O . ASN A 1 89 ? -6.284 -9.877 14.119 1.00 95.81 89 ASN A O 1
ATOM 717 N N . GLU A 1 90 ? -8.354 -9.049 13.818 1.00 96.19 90 GLU A N 1
ATOM 718 C CA . GLU A 1 90 ? -8.141 -8.668 12.418 1.00 96.19 90 GLU A CA 1
ATOM 719 C C . GLU A 1 90 ? -7.113 -7.547 12.289 1.00 96.19 90 GLU A C 1
ATOM 721 O O . GLU A 1 90 ? -6.223 -7.631 11.450 1.00 96.19 90 GLU A O 1
ATOM 726 N N . VAL A 1 91 ? -7.177 -6.545 13.171 1.00 95.44 91 VAL A N 1
ATOM 727 C CA . VAL A 1 91 ? -6.213 -5.438 13.193 1.00 95.44 91 VAL A CA 1
ATOM 728 C C . VAL A 1 91 ? -4.797 -5.938 13.478 1.00 95.44 91 VAL A C 1
ATOM 730 O O . VAL A 1 91 ? -3.865 -5.572 12.771 1.00 95.44 91 VAL A O 1
ATOM 733 N N . PHE A 1 92 ? -4.613 -6.807 14.476 1.00 94.69 92 PHE A N 1
ATOM 734 C CA . PHE A 1 92 ? -3.292 -7.366 14.779 1.00 94.69 92 PHE A CA 1
ATOM 735 C C . PHE A 1 92 ? -2.777 -8.303 13.682 1.00 94.69 92 PHE A C 1
ATOM 737 O O . PHE A 1 92 ? -1.568 -8.358 13.468 1.00 94.69 92 PHE A O 1
ATOM 744 N N . ARG A 1 93 ? -3.664 -9.028 12.986 1.00 96.81 93 ARG A N 1
ATOM 745 C CA . ARG A 1 93 ? -3.281 -9.840 11.824 1.00 96.81 93 ARG A CA 1
ATOM 746 C C . ARG A 1 93 ? -2.791 -8.951 10.684 1.00 96.81 93 ARG A C 1
ATOM 748 O O . ARG A 1 93 ? -1.673 -9.157 10.230 1.00 96.81 93 ARG A O 1
ATOM 755 N N . LEU A 1 94 ? -3.581 -7.950 10.295 1.00 96.00 94 LEU A N 1
ATOM 756 C CA . LEU A 1 94 ? -3.218 -7.019 9.228 1.00 96.00 94 LEU A CA 1
ATOM 757 C C . LEU A 1 94 ? -1.944 -6.235 9.574 1.00 96.00 94 LEU A C 1
ATOM 759 O O . LEU A 1 94 ? -1.111 -6.004 8.710 1.00 96.00 94 LEU A O 1
ATOM 763 N N . ASN A 1 95 ? -1.752 -5.860 10.843 1.00 94.94 95 ASN A N 1
ATOM 764 C CA . ASN A 1 95 ? -0.516 -5.212 11.274 1.00 94.94 95 ASN A CA 1
ATOM 765 C C . ASN A 1 95 ? 0.708 -6.096 11.017 1.00 94.94 95 ASN A C 1
ATOM 767 O O . ASN A 1 95 ? 1.714 -5.583 10.558 1.00 94.94 95 ASN A O 1
ATOM 771 N N . ARG A 1 96 ? 0.651 -7.403 11.292 1.00 94.19 96 ARG A N 1
ATOM 772 C CA . ARG A 1 96 ? 1.787 -8.283 10.974 1.00 94.19 96 ARG A CA 1
ATOM 773 C C . ARG A 1 96 ? 2.043 -8.345 9.474 1.00 94.19 96 ARG A C 1
ATOM 775 O O . ARG A 1 96 ? 3.169 -8.158 9.063 1.00 94.19 96 ARG A O 1
ATOM 782 N N . GLU A 1 97 ? 0.989 -8.503 8.683 1.00 94.25 97 GLU A N 1
ATOM 783 C CA . GLU A 1 97 ? 1.081 -8.619 7.224 1.00 94.25 97 GLU A CA 1
ATOM 784 C C . GLU A 1 97 ? 1.636 -7.364 6.532 1.00 94.25 97 GLU A C 1
ATOM 786 O O . GLU A 1 97 ? 2.302 -7.471 5.515 1.00 94.25 97 GLU A O 1
ATOM 791 N N . ILE A 1 98 ? 1.381 -6.170 7.075 1.00 90.50 98 ILE A N 1
ATOM 792 C CA . ILE A 1 98 ? 1.918 -4.916 6.522 1.00 90.50 98 ILE A CA 1
ATOM 793 C C . ILE A 1 98 ? 3.411 -4.721 6.850 1.00 90.50 98 ILE A C 1
ATOM 795 O O . ILE A 1 98 ? 4.101 -4.009 6.122 1.00 90.50 98 ILE A O 1
ATOM 799 N N . TRP A 1 99 ? 3.899 -5.294 7.955 1.00 80.44 99 TRP A N 1
ATOM 800 C CA . TRP A 1 99 ? 5.262 -5.070 8.461 1.00 80.44 99 TRP A CA 1
ATOM 801 C C . TRP A 1 99 ? 6.198 -6.287 8.328 1.00 80.44 99 TRP A C 1
ATOM 803 O O . TRP A 1 99 ? 7.357 -6.183 8.732 1.00 80.44 99 TRP A O 1
ATOM 813 N N . GLU A 1 100 ? 5.708 -7.414 7.809 1.00 65.25 100 GLU A N 1
ATOM 814 C CA . GLU A 1 100 ? 6.490 -8.595 7.399 1.00 65.25 100 GLU A CA 1
ATOM 815 C C . GLU A 1 100 ? 6.912 -8.484 5.929 1.00 65.25 100 GLU A C 1
ATOM 817 O O . GLU A 1 100 ? 8.081 -8.836 5.644 1.00 65.25 100 GLU A O 1
#

Radius of gyration: 28.06 Å; chains: 1; bounding box: 40×39×98 Å

pLDDT: mean 82.82, std 23.56, range [32.81, 98.69]

Sequence (100 aa):
MAAYINKSSGGTPSTQGEFKKKHSFPGFIEEFLRLNLFWLRIMSEHALFIKLGLPCEEVALRSEAEQLQKEFARLLNEAQQIAKNPTKNEVFRLNREIWE

Secondary structure (DSSP, 8-state):
-----------------------PPPPHHHHHHHHHHHHHHHHHHHHHHHHHHS-TT-HHHHHHHHHHHHHHHHHHHHHHHHHHS--HHHHHHHHHHHH-